Protein AF-A0A0F2SFZ4-F1 (afdb_monomer)

Nearest PDB structures (foldseek):
  4fcy-assembly1_B  TM=7.010E-01  e=2.583E+00  Muvirus mu

Sequence (89 aa):
MKTTMKAILIDLTSEQKALLDHMMLVFCTAVRYSFKRQLEGQVIGDLERVVAHKYNLNIRQAKDAVESARQTIVSQHVLVKLYHEDYTK

Radius of gyration: 16.9 Å; Cα contacts (8 Å, |Δi|>4): 49; chains: 1; bounding box: 38×42×40 Å

Secondary structure (DSSP, 8-state):
-PPP------S--HHHHHHHHHHHHHHHHHHHHHHHHHHTT--HHHHHHHHHHHTT--HHHHHHHHHHHHHHHHHHHHHHHHHTTGGG-

Mean predicted aligned error: 6.09 Å

Solvent-accessible surface area (backbone atoms only — not comparable to full-atom values): 5191 Å² total; per-residue (Å²): 135,89,84,88,77,93,82,82,91,73,90,74,49,73,68,58,46,52,51,50,53,49,55,48,51,53,48,53,50,47,19,55,52,36,36,56,41,49,76,73,66,52,58,62,79,59,46,27,55,50,42,11,66,76,67,74,37,56,66,65,60,18,42,51,24,42,49,52,21,50,53,51,56,53,49,50,58,51,49,48,68,72,48,55,72,67,74,78,112

Structure (mmCIF, N/CA/C/O backbone):
data_AF-A0A0F2SFZ4-F1
#
_entry.id   AF-A0A0F2SFZ4-F1
#
loop_
_atom_site.group_PDB
_atom_site.id
_atom_site.type_symbol
_atom_site.label_atom_id
_atom_site.label_alt_id
_atom_site.label_comp_id
_atom_site.label_asym_id
_atom_site.label_entity_id
_atom_site.label_seq_id
_atom_site.pdbx_PDB_ins_code
_atom_site.Cartn_x
_atom_site.Cartn_y
_atom_site.Cartn_z
_atom_site.occupancy
_atom_site.B_iso_or_equiv
_atom_site.auth_seq_id
_atom_site.auth_comp_id
_atom_site.auth_asym_id
_atom_site.auth_atom_id
_atom_site.pdbx_PDB_model_num
ATOM 1 N N . MET A 1 1 ? 23.257 -4.780 10.439 1.00 47.66 1 MET A N 1
ATOM 2 C CA . MET A 1 1 ? 22.531 -3.506 10.242 1.00 47.66 1 MET A CA 1
ATOM 3 C C . MET A 1 1 ? 22.111 -3.433 8.778 1.00 47.66 1 MET A C 1
ATOM 5 O O . MET A 1 1 ? 22.975 -3.623 7.935 1.00 47.66 1 MET A O 1
ATOM 9 N N . LYS A 1 2 ? 20.817 -3.285 8.453 1.00 53.50 2 LYS A N 1
ATOM 10 C CA . LYS A 1 2 ? 20.385 -3.084 7.056 1.00 53.50 2 LYS A CA 1
ATOM 11 C C . LYS A 1 2 ? 20.408 -1.585 6.773 1.00 53.50 2 LYS A C 1
ATOM 13 O O . LYS A 1 2 ? 19.718 -0.841 7.460 1.00 53.50 2 LYS A O 1
ATOM 18 N N . THR A 1 3 ? 21.215 -1.164 5.809 1.00 71.88 3 THR A N 1
ATOM 19 C CA . THR A 1 3 ? 21.367 0.246 5.437 1.00 71.88 3 THR A CA 1
ATOM 20 C C . THR A 1 3 ? 20.470 0.533 4.240 1.00 71.88 3 THR A C 1
ATOM 22 O O . THR A 1 3 ? 20.589 -0.127 3.210 1.00 71.88 3 THR A O 1
ATOM 25 N N . THR A 1 4 ? 19.563 1.497 4.373 1.00 78.56 4 THR A N 1
ATOM 26 C CA . THR A 1 4 ? 18.741 1.982 3.256 1.00 78.56 4 THR A CA 1
ATOM 27 C C . THR A 1 4 ? 19.436 3.185 2.630 1.00 78.56 4 THR A C 1
ATOM 29 O O . THR A 1 4 ? 19.784 4.124 3.344 1.00 78.56 4 THR A O 1
ATOM 32 N N . MET A 1 5 ? 19.631 3.175 1.310 1.00 83.56 5 MET A N 1
ATOM 33 C CA . MET A 1 5 ? 20.190 4.308 0.565 1.00 83.56 5 MET A CA 1
ATOM 34 C C . MET A 1 5 ? 19.152 4.887 -0.391 1.00 83.56 5 MET A C 1
ATOM 36 O O . MET A 1 5 ? 18.386 4.148 -1.008 1.00 83.56 5 MET A O 1
ATOM 40 N N . LYS A 1 6 ? 19.147 6.214 -0.528 1.00 83.25 6 LYS A N 1
ATOM 41 C CA . LYS A 1 6 ? 18.388 6.893 -1.581 1.00 83.25 6 LYS A CA 1
ATOM 42 C C . LYS A 1 6 ? 19.179 6.790 -2.883 1.00 83.25 6 LYS A C 1
ATOM 44 O O . LYS A 1 6 ? 20.349 7.159 -2.911 1.00 83.25 6 LYS A O 1
ATOM 49 N N . ALA A 1 7 ? 18.537 6.297 -3.934 1.00 83.44 7 ALA A N 1
ATOM 50 C CA . ALA A 1 7 ? 19.093 6.243 -5.280 1.00 83.44 7 ALA A CA 1
ATOM 51 C C . ALA A 1 7 ? 18.244 7.102 -6.221 1.00 83.44 7 ALA A C 1
ATOM 53 O O . ALA A 1 7 ? 17.038 7.246 -6.013 1.00 83.44 7 ALA A O 1
ATOM 54 N N . ILE A 1 8 ? 18.883 7.665 -7.244 1.00 87.00 8 ILE A N 1
ATOM 55 C CA . ILE A 1 8 ? 18.229 8.420 -8.313 1.00 87.00 8 ILE A CA 1
ATOM 56 C C . ILE A 1 8 ? 18.390 7.611 -9.596 1.00 87.00 8 ILE A C 1
ATOM 58 O O . ILE A 1 8 ? 19.498 7.199 -9.934 1.00 87.00 8 ILE A O 1
ATOM 62 N N . LEU A 1 9 ? 17.280 7.375 -10.292 1.00 86.56 9 LEU A N 1
ATOM 63 C CA . LEU A 1 9 ? 17.289 6.836 -11.649 1.00 86.56 9 LEU A CA 1
ATOM 64 C C . LEU A 1 9 ? 17.470 8.006 -12.618 1.00 86.56 9 LEU A C 1
ATOM 66 O O . LEU A 1 9 ? 16.612 8.885 -12.686 1.00 86.56 9 LEU A O 1
ATOM 70 N N . ILE A 1 10 ? 18.595 8.019 -13.327 1.00 90.94 10 ILE A N 1
ATOM 71 C CA . ILE A 1 10 ? 18.904 8.976 -14.396 1.00 90.94 10 ILE A CA 1
ATOM 72 C C . ILE A 1 10 ? 18.706 8.306 -15.760 1.00 90.94 10 ILE A C 1
ATOM 74 O O . ILE A 1 10 ? 18.823 7.086 -15.863 1.00 90.94 10 ILE A O 1
ATOM 78 N N . ASP A 1 11 ? 18.376 9.103 -16.778 1.00 89.19 11 ASP A N 1
ATOM 79 C CA . ASP A 1 11 ? 18.278 8.687 -18.186 1.00 89.19 11 ASP A CA 1
ATOM 80 C C . ASP A 1 11 ? 17.371 7.469 -18.449 1.00 89.19 11 ASP A C 1
ATOM 82 O O . ASP A 1 11 ? 17.745 6.498 -19.106 1.00 89.19 11 ASP A O 1
ATOM 86 N N . LEU A 1 12 ? 16.136 7.525 -17.939 1.00 88.62 12 LEU A N 1
ATOM 87 C CA . LEU A 1 12 ? 15.124 6.496 -18.182 1.00 88.62 12 LEU A CA 1
ATOM 88 C C . LEU A 1 12 ? 14.684 6.481 -19.650 1.00 88.62 12 LEU A C 1
ATOM 90 O O . LEU A 1 12 ? 14.162 7.468 -20.173 1.00 88.62 12 LEU A O 1
ATOM 94 N N . THR A 1 13 ? 14.790 5.317 -20.284 1.00 95.38 13 THR A N 1
ATOM 95 C CA . THR A 1 13 ? 14.127 5.062 -21.570 1.00 95.38 13 THR A CA 1
ATOM 96 C C . THR A 1 13 ? 12.603 5.056 -21.408 1.00 95.38 13 THR A C 1
ATOM 98 O O . THR A 1 13 ? 12.068 4.832 -20.315 1.00 95.38 13 THR A O 1
ATOM 101 N N . SER A 1 14 ? 11.870 5.257 -22.506 1.00 94.50 14 SER A N 1
ATOM 102 C CA . SER A 1 14 ? 10.401 5.243 -22.495 1.00 94.50 14 SER A CA 1
ATOM 103 C C . SER A 1 14 ? 9.822 3.917 -21.983 1.00 94.50 14 SER A C 1
ATOM 105 O O . SER A 1 14 ? 8.841 3.928 -21.242 1.00 94.50 14 SER A O 1
ATOM 107 N N . GLU A 1 15 ? 10.450 2.786 -22.314 1.00 94.94 15 GLU A N 1
ATOM 108 C CA . GLU A 1 15 ? 10.033 1.453 -21.858 1.00 94.94 15 GLU A CA 1
ATOM 109 C C . GLU A 1 15 ? 10.230 1.272 -20.348 1.00 94.94 15 GLU A C 1
ATOM 111 O O . GLU A 1 15 ? 9.321 0.827 -19.647 1.00 94.94 15 GLU A O 1
ATOM 116 N N . GLN A 1 16 ? 11.389 1.680 -19.819 1.00 94.38 16 GLN A N 1
ATOM 117 C CA . GLN A 1 16 ? 11.668 1.628 -18.380 1.00 94.38 16 GLN A CA 1
ATOM 118 C C . GLN A 1 16 ? 10.721 2.531 -17.590 1.00 94.38 16 GLN A C 1
ATOM 120 O O . GLN A 1 16 ? 10.257 2.153 -16.513 1.00 94.38 16 GLN A O 1
ATOM 125 N N . LYS A 1 17 ? 10.398 3.711 -18.132 1.00 94.75 17 LYS A N 1
ATOM 126 C CA . LYS A 1 17 ? 9.415 4.608 -17.526 1.00 94.75 17 LYS A CA 1
ATOM 127 C C . LYS A 1 17 ? 8.025 3.974 -17.502 1.00 94.75 17 LYS A C 1
ATOM 129 O O . LYS A 1 17 ? 7.387 3.990 -16.456 1.00 94.75 17 LYS A O 1
ATOM 134 N N . ALA A 1 18 ? 7.577 3.377 -18.606 1.00 95.75 18 ALA A N 1
ATOM 135 C CA . ALA A 1 18 ? 6.283 2.698 -18.660 1.00 95.75 18 ALA A CA 1
ATOM 136 C C . ALA A 1 18 ? 6.200 1.532 -17.658 1.00 95.75 18 ALA A C 1
ATOM 138 O O . ALA A 1 18 ? 5.185 1.363 -16.980 1.00 95.75 18 ALA A O 1
ATOM 139 N N . LEU A 1 19 ? 7.287 0.767 -17.512 1.00 95.00 19 LEU A N 1
ATOM 140 C CA . LEU A 1 19 ? 7.391 -0.288 -16.506 1.00 95.00 19 LEU A CA 1
ATOM 141 C C . LEU A 1 19 ? 7.282 0.275 -15.082 1.00 95.00 19 LEU A C 1
ATOM 143 O O . LEU A 1 19 ? 6.521 -0.252 -14.271 1.00 95.00 19 LEU A O 1
ATOM 147 N N . LEU A 1 20 ? 8.010 1.351 -14.778 1.00 93.88 20 LEU A N 1
ATOM 148 C CA . LEU A 1 20 ? 7.965 1.994 -13.466 1.00 93.88 20 LEU A CA 1
ATOM 149 C C . LEU A 1 20 ? 6.572 2.557 -13.160 1.00 93.88 20 LEU A C 1
ATOM 151 O O . LEU A 1 20 ? 6.055 2.339 -12.065 1.00 93.88 20 LEU A O 1
ATOM 155 N N . ASP A 1 21 ? 5.947 3.223 -14.130 1.00 95.00 21 ASP A N 1
ATOM 156 C CA . ASP A 1 21 ? 4.593 3.766 -14.013 1.00 95.00 21 ASP A CA 1
ATOM 157 C C . ASP A 1 21 ? 3.584 2.636 -13.729 1.00 95.00 21 ASP A C 1
ATOM 159 O O . ASP A 1 21 ? 2.724 2.769 -12.855 1.00 95.00 21 ASP A O 1
ATOM 163 N N . HIS A 1 22 ? 3.735 1.479 -14.383 1.00 96.00 22 HIS A N 1
ATOM 164 C CA . HIS A 1 22 ? 2.922 0.296 -14.104 1.00 96.00 22 HIS A CA 1
ATOM 165 C C . HIS A 1 22 ? 3.158 -0.261 -12.691 1.00 96.00 22 HIS A C 1
ATOM 167 O O . HIS A 1 22 ? 2.200 -0.523 -11.960 1.00 96.00 22 HIS A O 1
ATOM 173 N N . MET A 1 23 ? 4.417 -0.400 -12.265 1.00 94.38 23 MET A N 1
ATOM 174 C CA . MET A 1 23 ? 4.751 -0.853 -10.909 1.00 94.38 23 MET A CA 1
ATOM 175 C C . MET A 1 23 ? 4.164 0.082 -9.843 1.00 94.38 23 MET A C 1
ATOM 177 O O . MET A 1 23 ? 3.585 -0.381 -8.857 1.00 94.38 23 MET A O 1
ATOM 181 N N . MET A 1 24 ? 4.263 1.395 -10.062 1.00 94.94 24 MET A N 1
ATOM 182 C CA . MET A 1 24 ? 3.687 2.409 -9.183 1.00 94.94 24 MET A CA 1
ATOM 183 C C . MET A 1 24 ? 2.163 2.350 -9.163 1.00 94.94 24 MET A C 1
ATOM 185 O O . MET A 1 24 ? 1.570 2.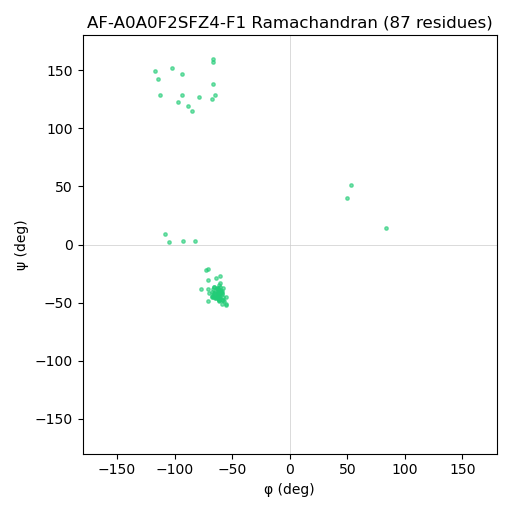443 -8.090 1.00 94.94 24 MET A O 1
ATOM 189 N N . LEU A 1 25 ? 1.515 2.137 -10.309 1.00 97.44 25 LEU A N 1
ATOM 190 C CA . LEU A 1 25 ? 0.065 1.964 -10.384 1.00 97.44 25 LEU A CA 1
ATOM 191 C C . LEU A 1 25 ? -0.403 0.780 -9.527 1.00 97.44 25 LEU A C 1
ATOM 193 O O . LEU A 1 25 ? -1.345 0.922 -8.739 1.00 97.44 25 LEU A O 1
ATOM 197 N N . VAL A 1 26 ? 0.264 -0.372 -9.645 1.00 97.62 26 VAL A N 1
ATOM 198 C CA . VAL A 1 26 ? -0.049 -1.569 -8.848 1.00 97.62 26 VAL A CA 1
ATOM 199 C C . VAL A 1 26 ? 0.149 -1.285 -7.359 1.00 97.62 26 VAL A C 1
ATOM 201 O O . VAL A 1 26 ? -0.751 -1.550 -6.558 1.00 97.62 26 VAL A O 1
ATOM 204 N N . PHE A 1 27 ? 1.280 -0.683 -6.986 1.00 97.31 27 PHE A N 1
ATOM 205 C CA . PHE A 1 27 ? 1.583 -0.351 -5.595 1.00 97.31 27 PHE A CA 1
ATOM 206 C C . PHE A 1 27 ? 0.565 0.632 -4.993 1.00 97.31 27 PHE A C 1
ATOM 208 O O . PHE A 1 27 ? -0.007 0.364 -3.937 1.00 97.31 27 PHE A O 1
ATOM 215 N N . CYS A 1 28 ? 0.255 1.731 -5.682 1.00 97.25 28 CYS A N 1
ATOM 216 C CA . CYS A 1 28 ? -0.742 2.709 -5.238 1.00 97.25 28 CYS A CA 1
ATOM 217 C C . CYS A 1 28 ? -2.139 2.086 -5.100 1.00 97.25 28 CYS A C 1
ATOM 219 O O . CYS A 1 28 ? -2.881 2.397 -4.164 1.00 97.25 28 CYS A O 1
ATOM 221 N N . THR A 1 29 ? -2.495 1.164 -5.996 1.00 98.00 29 THR A N 1
ATOM 222 C CA . THR A 1 29 ? -3.758 0.421 -5.905 1.00 98.00 29 THR A CA 1
ATOM 223 C C . THR A 1 29 ? -3.782 -0.479 -4.668 1.00 98.00 29 THR A C 1
ATOM 225 O O . THR A 1 29 ? -4.789 -0.510 -3.954 1.00 98.00 29 THR A O 1
ATOM 228 N N . ALA A 1 30 ? -2.673 -1.158 -4.360 1.00 98.12 30 ALA A N 1
ATOM 229 C CA . ALA A 1 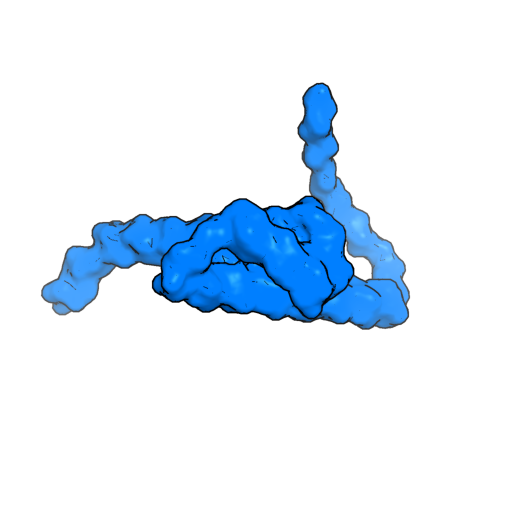30 ? -2.523 -1.961 -3.150 1.00 98.12 30 ALA A CA 1
ATOM 230 C C . ALA A 1 30 ? -2.633 -1.115 -1.869 1.00 98.12 30 ALA A C 1
ATOM 232 O O . ALA A 1 30 ? -3.325 -1.522 -0.931 1.00 98.12 30 ALA A O 1
ATOM 233 N N . VAL A 1 31 ? -2.035 0.082 -1.838 1.00 98.12 31 VAL A N 1
ATOM 234 C CA . VAL A 1 31 ? -2.182 1.041 -0.725 1.00 98.12 31 VAL A CA 1
ATOM 235 C C . VAL A 1 31 ? -3.652 1.418 -0.539 1.00 98.12 31 VAL A C 1
ATOM 237 O O . VAL A 1 31 ? -4.191 1.288 0.560 1.00 98.12 31 VAL A O 1
ATOM 240 N N . ARG A 1 32 ? -4.340 1.820 -1.616 1.00 97.62 32 ARG A N 1
ATOM 241 C CA . ARG A 1 32 ? -5.756 2.222 -1.562 1.00 97.62 32 ARG A CA 1
ATOM 242 C C . ARG A 1 32 ? -6.663 1.089 -1.085 1.00 97.62 32 ARG A C 1
ATOM 244 O O . ARG A 1 32 ? -7.576 1.314 -0.291 1.00 97.62 32 ARG A O 1
ATOM 251 N N . TYR A 1 33 ? -6.415 -0.128 -1.559 1.00 97.88 33 TYR A N 1
ATOM 252 C CA . TYR A 1 33 ? -7.133 -1.311 -1.102 1.00 97.88 33 TYR A CA 1
ATOM 253 C C . TYR A 1 33 ? -6.911 -1.555 0.392 1.00 97.88 33 TYR A C 1
ATOM 255 O O . TYR A 1 33 ? -7.877 -1.731 1.133 1.00 97.88 33 TYR A O 1
ATOM 263 N N . SER A 1 34 ? -5.653 -1.510 0.833 1.00 97.69 34 SER A N 1
ATOM 264 C CA . SER A 1 34 ? -5.270 -1.733 2.230 1.00 97.69 34 SER A CA 1
ATOM 265 C C . SER A 1 34 ? -5.900 -0.705 3.162 1.00 97.69 34 SER A C 1
ATOM 267 O O . SER A 1 34 ? -6.435 -1.077 4.200 1.00 97.69 34 SER A O 1
ATOM 269 N N . PHE A 1 35 ? -5.921 0.567 2.755 1.00 97.50 35 PHE A N 1
ATOM 270 C CA . PHE A 1 35 ? -6.565 1.651 3.493 1.00 97.50 35 PHE A CA 1
ATOM 271 C C . PHE A 1 35 ? -8.036 1.340 3.775 1.00 97.50 35 PHE A C 1
ATOM 273 O O . PHE A 1 35 ? -8.467 1.351 4.925 1.00 97.50 35 PHE A O 1
ATOM 280 N N . LYS A 1 36 ? -8.800 0.973 2.736 1.00 97.06 36 LYS A N 1
ATOM 281 C CA . LYS A 1 36 ? -10.219 0.631 2.895 1.00 97.06 36 LYS A CA 1
ATOM 282 C C . LYS A 1 36 ? -10.416 -0.571 3.827 1.00 97.06 36 LYS A C 1
ATOM 284 O O . LYS A 1 36 ? -11.284 -0.535 4.688 1.00 97.06 36 LYS A O 1
ATOM 289 N N . ARG A 1 37 ? -9.603 -1.620 3.677 1.00 97.25 37 ARG A N 1
ATOM 290 C CA . ARG A 1 37 ? -9.690 -2.832 4.509 1.00 97.25 37 ARG A CA 1
ATOM 291 C C . ARG A 1 37 ? -9.346 -2.582 5.978 1.00 97.25 37 ARG A C 1
ATOM 293 O O . ARG A 1 37 ? -9.979 -3.161 6.853 1.00 97.25 37 ARG A O 1
ATOM 300 N N . GLN A 1 38 ? -8.378 -1.710 6.253 1.00 95.88 38 GLN A N 1
ATOM 301 C CA . GLN A 1 38 ? -8.045 -1.317 7.624 1.00 95.88 38 GLN A CA 1
ATOM 302 C C . GLN A 1 38 ? -9.180 -0.526 8.281 1.00 95.88 38 GLN A C 1
ATOM 304 O O . GLN A 1 38 ? -9.475 -0.765 9.448 1.00 95.88 38 GLN A O 1
ATOM 309 N N . LEU A 1 39 ? -9.861 0.354 7.536 1.00 94.44 39 LEU A N 1
ATOM 310 C CA . LEU A 1 39 ? -11.058 1.043 8.037 1.00 94.44 39 LEU A CA 1
ATOM 311 C C . LEU A 1 39 ? -12.218 0.082 8.338 1.00 94.44 39 LEU A C 1
ATOM 313 O O . LEU A 1 39 ? -13.022 0.353 9.222 1.00 94.44 39 LEU A O 1
ATOM 317 N N . GLU A 1 40 ? -12.288 -1.049 7.637 1.00 95.88 40 GLU A N 1
ATOM 318 C CA . GLU A 1 40 ? -13.255 -2.127 7.889 1.00 95.88 40 GLU A CA 1
ATOM 319 C C . GLU A 1 40 ? -12.821 -3.073 9.032 1.00 95.88 40 GLU A C 1
ATOM 321 O O . GLU A 1 40 ? -13.516 -4.044 9.321 1.00 95.88 40 GLU A O 1
ATOM 326 N N . GLY A 1 41 ? -11.688 -2.809 9.696 1.00 92.62 41 GLY A N 1
ATOM 327 C CA . GLY A 1 41 ? -11.220 -3.573 10.859 1.00 92.62 41 GLY A CA 1
ATOM 328 C C . GLY A 1 41 ? -10.448 -4.855 10.532 1.00 92.62 41 GLY A C 1
ATOM 329 O O . GLY A 1 41 ? -10.247 -5.688 11.414 1.00 92.62 41 GLY A O 1
ATOM 330 N N . GLN A 1 42 ? -9.998 -5.042 9.286 1.00 93.31 42 GLN A N 1
ATOM 331 C CA . GLN A 1 42 ? -9.226 -6.229 8.913 1.00 93.31 42 GLN A CA 1
ATOM 332 C C . GL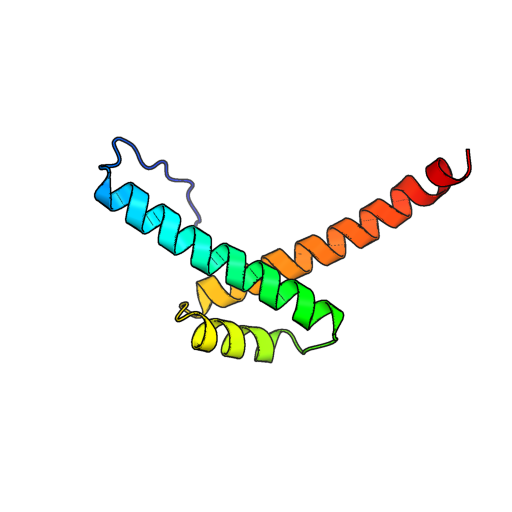N A 1 42 ? -7.849 -6.265 9.607 1.00 93.31 42 GLN A C 1
ATOM 334 O O . GLN A 1 42 ? -7.134 -5.263 9.660 1.00 93.31 42 GLN A O 1
ATOM 339 N N . VAL A 1 43 ? -7.445 -7.448 10.085 1.00 93.19 43 VAL A N 1
ATOM 340 C CA . VAL A 1 43 ? -6.148 -7.670 10.748 1.00 93.19 43 VAL A CA 1
ATOM 341 C C . VAL A 1 43 ? -4.988 -7.446 9.771 1.00 93.19 43 VAL A C 1
ATOM 343 O O . VAL A 1 43 ? -4.943 -8.033 8.690 1.00 93.19 43 VAL A O 1
ATOM 346 N N . ILE A 1 44 ? -4.014 -6.624 10.180 1.00 91.44 44 ILE A N 1
ATOM 347 C CA . ILE A 1 44 ? -2.869 -6.199 9.355 1.00 91.44 44 ILE A CA 1
ATOM 348 C C . ILE A 1 44 ? -2.055 -7.391 8.835 1.00 91.44 44 ILE A C 1
ATOM 350 O O . ILE A 1 44 ? -1.788 -7.464 7.639 1.00 91.44 44 IL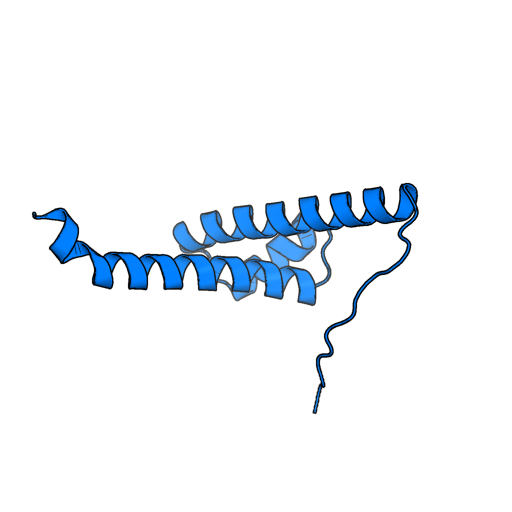E A O 1
ATOM 354 N N . GLY A 1 45 ? -1.698 -8.347 9.700 1.00 89.44 45 GLY A N 1
ATOM 355 C CA . GLY A 1 45 ? -0.851 -9.483 9.310 1.00 89.44 45 GLY A CA 1
ATOM 356 C C . GLY A 1 45 ? -1.470 -10.375 8.227 1.00 89.44 45 GLY A C 1
ATOM 357 O O . GLY A 1 45 ? -0.765 -10.864 7.343 1.00 89.44 45 GLY A O 1
ATOM 358 N N . ASP A 1 46 ? -2.793 -10.543 8.247 1.00 93.88 46 ASP A N 1
ATOM 359 C CA . ASP A 1 46 ? -3.509 -11.287 7.208 1.00 93.88 46 ASP A CA 1
ATOM 360 C C . ASP A 1 46 ? -3.670 -10.446 5.941 1.00 93.88 46 ASP A C 1
ATOM 362 O O . ASP A 1 46 ? -3.508 -10.947 4.824 1.00 93.88 46 ASP A O 1
ATOM 366 N N . LEU A 1 47 ? -3.927 -9.145 6.107 1.00 96.25 47 LEU A N 1
ATOM 367 C CA . LEU A 1 47 ? -4.043 -8.197 5.006 1.00 96.25 47 LEU A CA 1
ATOM 368 C C . LEU A 1 47 ? -2.759 -8.140 4.165 1.00 96.25 47 LEU A C 1
ATOM 370 O O . LEU A 1 47 ? -2.853 -8.125 2.942 1.00 96.25 47 LEU A O 1
ATOM 374 N N . GLU A 1 48 ? -1.575 -8.192 4.779 1.00 96.81 48 GLU A N 1
ATOM 375 C CA . GLU A 1 48 ? -0.285 -8.256 4.071 1.00 96.81 48 GLU A CA 1
ATOM 376 C C . GLU A 1 48 ? -0.209 -9.439 3.095 1.00 96.81 48 GLU A C 1
ATOM 378 O O . GLU A 1 48 ? 0.209 -9.279 1.946 1.00 96.81 48 GLU A O 1
ATOM 383 N N . ARG A 1 49 ? -0.649 -10.630 3.525 1.00 96.62 49 ARG A N 1
ATOM 384 C CA . ARG A 1 49 ? -0.643 -11.840 2.685 1.00 96.62 49 ARG A CA 1
ATOM 385 C C . ARG A 1 49 ? -1.672 -11.742 1.564 1.00 96.62 49 ARG A C 1
ATOM 387 O O . ARG A 1 49 ? -1.371 -12.085 0.422 1.00 96.62 49 ARG A O 1
ATOM 394 N N . VAL A 1 50 ? -2.864 -11.233 1.879 1.00 97.19 50 VAL A N 1
ATOM 395 C CA . VAL A 1 50 ? -3.932 -11.006 0.896 1.00 97.19 50 VAL A CA 1
ATOM 396 C C . VAL A 1 50 ? -3.480 -10.013 -0.171 1.00 97.19 50 VAL A C 1
ATOM 398 O O . VAL A 1 50 ? -3.681 -10.262 -1.355 1.00 97.19 50 VAL A O 1
ATOM 401 N N . VAL A 1 51 ? -2.851 -8.907 0.226 1.00 97.31 51 VAL A N 1
ATOM 402 C CA . VAL A 1 51 ? -2.342 -7.874 -0.686 1.00 97.31 51 VAL A CA 1
ATOM 403 C C . VAL A 1 51 ? -1.226 -8.424 -1.569 1.00 97.31 51 VAL A C 1
ATOM 405 O O . VAL A 1 51 ? -1.270 -8.211 -2.780 1.00 97.31 51 VAL A O 1
ATOM 408 N N . ALA A 1 52 ? -0.277 -9.172 -0.995 1.00 97.31 52 ALA A N 1
ATOM 409 C CA . ALA A 1 52 ? 0.798 -9.813 -1.751 1.00 97.31 52 ALA A CA 1
ATOM 410 C C . ALA A 1 52 ? 0.241 -10.708 -2.867 1.00 97.31 52 ALA A C 1
ATOM 412 O O . ALA A 1 52 ? 0.587 -10.531 -4.032 1.00 97.31 52 ALA A O 1
ATOM 413 N N . HIS A 1 53 ? -0.690 -11.604 -2.526 1.00 97.19 53 HIS A N 1
ATOM 414 C CA . HIS A 1 53 ? -1.307 -12.507 -3.496 1.00 97.19 53 HIS A CA 1
ATOM 415 C C . HIS A 1 53 ? -2.175 -11.761 -4.521 1.00 97.19 53 HIS A C 1
ATOM 417 O O . HIS A 1 53 ? -2.091 -12.015 -5.718 1.00 97.19 53 HIS A O 1
ATOM 423 N N . LYS A 1 54 ? -3.004 -10.814 -4.069 1.00 97.44 54 LYS A N 1
ATOM 424 C CA . LYS A 1 54 ? -3.972 -10.104 -4.919 1.00 97.44 54 LYS A CA 1
ATOM 425 C C . LYS A 1 54 ? -3.319 -9.228 -5.983 1.00 97.44 54 LYS A C 1
ATOM 427 O O . LYS A 1 54 ? -3.861 -9.111 -7.077 1.00 97.44 54 LYS A O 1
ATOM 432 N N . TYR A 1 55 ? -2.199 -8.597 -5.650 1.00 96.69 55 TYR A N 1
ATOM 433 C CA . TYR A 1 55 ? -1.507 -7.654 -6.531 1.00 96.69 55 TYR A CA 1
ATOM 434 C C . TYR A 1 55 ? -0.195 -8.209 -7.088 1.00 96.69 55 TYR A C 1
ATOM 436 O O . TYR A 1 55 ? 0.561 -7.462 -7.703 1.00 96.69 55 TYR A O 1
ATOM 444 N N . ASN A 1 56 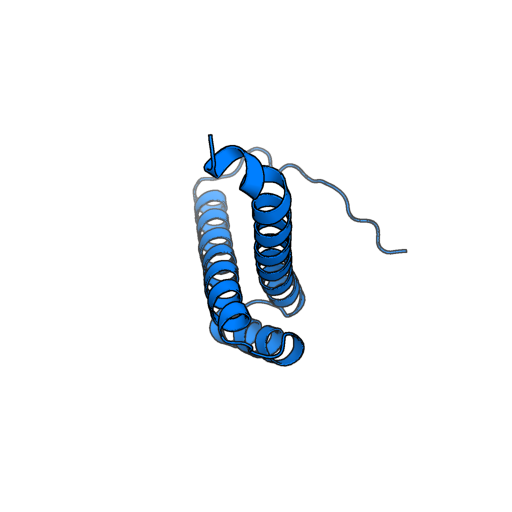? 0.076 -9.502 -6.875 1.00 96.12 56 ASN A N 1
ATOM 445 C CA . ASN A 1 56 ? 1.325 -10.160 -7.257 1.00 96.12 56 ASN A CA 1
ATOM 446 C C . ASN A 1 56 ? 2.573 -9.388 -6.779 1.00 96.12 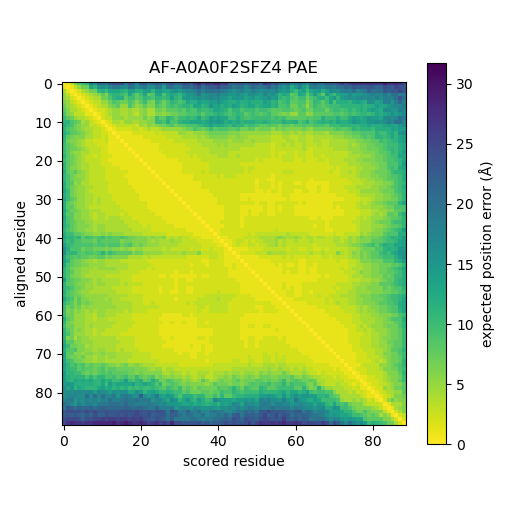56 ASN A C 1
ATOM 448 O O . ASN A 1 56 ? 3.558 -9.230 -7.499 1.00 96.12 56 ASN A O 1
ATOM 452 N N . LEU A 1 57 ? 2.502 -8.858 -5.556 1.00 95.44 57 LEU A N 1
ATOM 453 C CA . LEU A 1 57 ? 3.587 -8.119 -4.923 1.00 95.44 57 LEU A CA 1
ATOM 454 C C . LEU A 1 57 ? 4.423 -9.066 -4.074 1.00 95.44 57 LEU A C 1
ATOM 456 O O . LEU A 1 57 ? 3.901 -9.976 -3.425 1.00 95.44 57 LEU A O 1
ATOM 460 N N . ASN A 1 58 ? 5.726 -8.803 -3.990 1.00 95.75 58 ASN A N 1
ATOM 461 C CA . ASN A 1 58 ? 6.521 -9.500 -2.990 1.00 95.75 58 ASN A CA 1
ATOM 462 C C . ASN A 1 58 ? 6.089 -9.071 -1.576 1.00 95.75 58 ASN A C 1
ATOM 464 O O . ASN A 1 58 ? 5.557 -7.978 -1.362 1.00 95.75 58 ASN A O 1
ATOM 468 N N . ILE A 1 59 ? 6.353 -9.924 -0.584 1.00 94.62 59 ILE A N 1
ATOM 469 C CA . ILE A 1 59 ? 5.856 -9.694 0.779 1.00 94.62 59 ILE A CA 1
ATOM 470 C C . ILE A 1 59 ? 6.370 -8.388 1.401 1.00 94.62 59 ILE A C 1
ATOM 472 O O . ILE A 1 59 ? 5.691 -7.809 2.241 1.00 94.62 59 ILE A O 1
ATOM 476 N N . ARG A 1 60 ? 7.546 -7.893 0.989 1.00 94.06 60 ARG A N 1
ATOM 477 C CA . ARG A 1 60 ? 8.073 -6.609 1.471 1.00 94.06 60 ARG A CA 1
ATOM 478 C C . ARG A 1 60 ? 7.261 -5.446 0.909 1.00 94.06 60 ARG A C 1
ATOM 480 O O . ARG A 1 60 ? 6.793 -4.628 1.681 1.00 94.06 60 ARG A O 1
ATOM 487 N N . GLN A 1 61 ? 7.018 -5.433 -0.399 1.00 95.31 61 GLN A N 1
ATOM 488 C CA . GLN A 1 61 ? 6.180 -4.419 -1.044 1.00 95.31 61 GLN A CA 1
ATOM 489 C C . GLN A 1 61 ? 4.757 -4.415 -0.480 1.00 95.31 61 GLN A C 1
ATOM 491 O O . GLN A 1 61 ? 4.193 -3.353 -0.244 1.00 95.31 61 GLN A O 1
ATOM 496 N N . ALA A 1 62 ? 4.180 -5.593 -0.229 1.00 97.12 62 ALA A N 1
A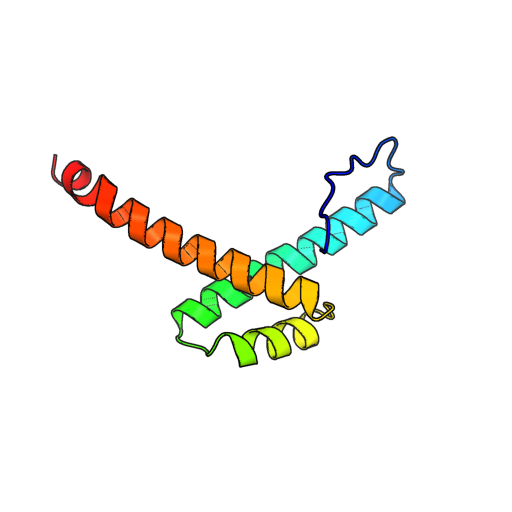TOM 497 C CA . ALA A 1 62 ? 2.857 -5.693 0.378 1.00 97.12 62 ALA A CA 1
ATOM 498 C C . ALA A 1 62 ? 2.834 -5.109 1.800 1.00 97.12 62 ALA A C 1
ATOM 500 O O . ALA A 1 62 ? 1.939 -4.331 2.122 1.00 97.12 62 ALA A O 1
ATOM 501 N N . LYS A 1 63 ? 3.845 -5.420 2.621 1.00 97.50 63 LYS A N 1
ATOM 502 C CA . LYS A 1 63 ? 4.030 -4.821 3.951 1.00 97.50 63 LYS A CA 1
ATOM 503 C C . LYS A 1 63 ? 4.155 -3.306 3.886 1.00 97.50 63 LYS A C 1
ATOM 505 O O . LYS A 1 63 ? 3.446 -2.613 4.608 1.00 97.50 63 LYS A O 1
ATOM 510 N N . ASP A 1 64 ? 4.986 -2.797 2.983 1.00 96.75 64 ASP A N 1
ATOM 511 C CA . ASP A 1 64 ? 5.183 -1.358 2.804 1.00 96.75 64 ASP A CA 1
ATOM 512 C C . ASP A 1 64 ? 3.878 -0.667 2.368 1.00 96.75 64 ASP A C 1
ATOM 514 O O . ASP A 1 64 ? 3.559 0.418 2.857 1.00 96.75 64 ASP A O 1
ATOM 518 N N . ALA A 1 65 ? 3.077 -1.300 1.503 1.00 97.56 65 ALA A N 1
ATOM 519 C CA . ALA A 1 65 ? 1.786 -0.766 1.070 1.00 97.56 65 ALA A CA 1
ATOM 520 C C . ALA A 1 65 ? 0.759 -0.710 2.217 1.00 97.56 65 ALA A C 1
ATOM 522 O O . ALA A 1 65 ? 0.065 0.296 2.392 1.00 97.56 65 ALA A O 1
ATOM 523 N N . VAL A 1 66 ? 0.677 -1.779 3.015 1.00 97.69 66 VAL A N 1
ATOM 524 C CA . VAL A 1 66 ? -0.212 -1.872 4.184 1.00 97.69 66 VAL A CA 1
ATOM 525 C C . VAL A 1 66 ? 0.207 -0.877 5.271 1.00 97.69 66 VAL A C 1
ATOM 527 O O . VAL A 1 66 ? -0.645 -0.195 5.845 1.00 97.69 66 VAL A O 1
ATOM 530 N N . GLU A 1 67 ? 1.507 -0.732 5.519 1.00 96.88 67 GLU A N 1
ATOM 531 C CA . GLU A 1 67 ? 2.045 0.235 6.478 1.00 96.88 67 GLU A CA 1
ATOM 532 C C . GLU A 1 67 ? 1.835 1.682 6.010 1.00 96.88 67 GLU A C 1
ATOM 534 O O . GLU A 1 67 ? 1.416 2.520 6.806 1.00 96.88 67 GLU A O 1
ATOM 539 N N . SER A 1 68 ? 2.015 1.975 4.717 1.00 96.56 68 SER A N 1
ATOM 540 C CA . SER A 1 68 ? 1.723 3.302 4.146 1.00 96.56 68 SER A CA 1
ATOM 541 C C . SER A 1 68 ? 0.253 3.688 4.348 1.00 96.56 68 SER A C 1
ATOM 543 O O . SER A 1 68 ? -0.063 4.821 4.725 1.00 96.56 68 SER A O 1
ATOM 545 N N . ALA A 1 69 ? -0.663 2.731 4.158 1.00 96.94 69 ALA A N 1
ATOM 546 C CA . ALA A 1 69 ? -2.082 2.934 4.432 1.00 96.94 69 ALA A CA 1
ATOM 547 C C . ALA A 1 69 ? -2.341 3.214 5.922 1.00 96.94 69 ALA A C 1
ATOM 549 O O . ALA A 1 69 ? -3.043 4.171 6.253 1.00 96.94 69 ALA A O 1
ATOM 550 N N . ARG A 1 70 ? -1.711 2.444 6.817 1.00 95.69 70 ARG A N 1
ATOM 551 C CA . ARG A 1 70 ? -1.840 2.607 8.272 1.00 95.69 70 ARG A CA 1
ATOM 552 C C . ARG A 1 70 ? -1.342 3.971 8.737 1.00 95.69 70 ARG A C 1
ATOM 554 O O . ARG A 1 70 ? -2.031 4.655 9.490 1.00 95.69 70 ARG A O 1
ATOM 561 N N . GLN A 1 71 ? -0.167 4.386 8.268 1.00 95.31 71 GLN A N 1
ATOM 562 C CA . GLN A 1 71 ? 0.409 5.696 8.572 1.00 95.31 71 GLN A CA 1
ATOM 563 C C . GLN A 1 71 ? -0.489 6.831 8.087 1.00 95.31 71 GLN A C 1
ATOM 565 O O . GLN A 1 71 ? -0.675 7.803 8.815 1.00 95.31 71 GLN A O 1
ATOM 570 N N . THR A 1 72 ? -1.102 6.680 6.910 1.00 94.88 72 THR A N 1
ATOM 571 C CA . THR A 1 72 ? -2.081 7.649 6.400 1.00 94.88 72 THR A CA 1
ATOM 572 C C . THR A 1 72 ? -3.297 7.745 7.321 1.00 94.88 72 THR A C 1
ATOM 574 O O . THR A 1 72 ? -3.709 8.841 7.676 1.00 94.88 72 THR A O 1
ATOM 577 N N . ILE A 1 73 ? -3.866 6.623 7.767 1.00 93.00 73 ILE A N 1
ATOM 578 C CA . ILE A 1 73 ? -5.010 6.641 8.696 1.00 93.00 73 ILE A CA 1
ATOM 579 C C . ILE A 1 73 ? -4.631 7.330 10.013 1.00 93.00 73 ILE A C 1
ATOM 581 O O . ILE A 1 73 ? -5.375 8.178 10.507 1.00 93.00 73 ILE A O 1
ATOM 585 N N . VAL A 1 74 ? -3.470 6.990 10.576 1.00 91.69 74 VAL A N 1
ATOM 586 C CA . VAL A 1 74 ? -2.981 7.577 11.830 1.00 91.69 74 VAL A CA 1
ATOM 587 C C . VAL A 1 74 ? -2.748 9.080 11.684 1.00 91.69 74 VAL A C 1
ATOM 589 O O . VAL A 1 74 ? -3.174 9.838 12.555 1.00 91.69 74 VAL A O 1
ATOM 592 N N . SER A 1 75 ? -2.126 9.530 10.590 1.00 90.75 75 SER A N 1
ATOM 593 C CA . SER A 1 75 ? -1.874 10.957 10.368 1.00 90.75 75 SER A CA 1
ATOM 594 C C . SER A 1 75 ? -3.174 11.748 10.263 1.00 90.75 75 SER A C 1
ATOM 596 O O . SER A 1 75 ? -3.286 12.801 10.885 1.00 90.75 75 SER A O 1
ATOM 598 N N . GLN A 1 76 ? -4.195 11.211 9.587 1.00 88.00 76 GLN A N 1
ATOM 599 C CA . GLN A 1 76 ? -5.510 11.852 9.508 1.00 88.00 76 GLN A CA 1
ATOM 600 C C . GLN A 1 76 ? -6.178 11.989 10.883 1.00 88.00 76 GLN A C 1
ATOM 602 O O . GLN A 1 76 ? -6.708 13.049 11.199 1.00 88.00 76 GLN A O 1
ATOM 607 N N . HIS A 1 77 ? -6.096 10.972 11.747 1.00 85.75 77 HIS A N 1
ATOM 608 C CA . HIS A 1 77 ? -6.631 11.076 13.112 1.00 85.75 77 HIS A CA 1
ATOM 609 C C . HIS A 1 77 ? -5.920 12.153 13.940 1.00 85.75 77 HIS A C 1
ATOM 611 O O . HIS A 1 77 ? -6.559 12.842 14.734 1.00 85.75 77 HIS A O 1
ATOM 617 N N . VAL A 1 78 ? -4.603 12.299 13.773 1.00 82.81 78 VAL A N 1
ATOM 618 C CA . VAL A 1 78 ? -3.827 13.351 14.446 1.00 82.81 78 VAL A CA 1
ATOM 619 C C . VAL A 1 78 ? -4.222 14.734 13.924 1.00 82.81 78 VAL A C 1
ATOM 621 O O . VAL A 1 78 ? -4.448 15.636 14.727 1.00 82.81 78 VAL A O 1
ATOM 624 N N . LEU A 1 79 ? -4.362 14.890 12.605 1.00 84.62 79 LEU A N 1
ATOM 625 C CA . LEU A 1 79 ? -4.759 16.153 11.977 1.00 84.62 79 LEU A CA 1
ATOM 626 C C . LEU A 1 79 ? -6.147 16.608 12.435 1.00 84.62 79 LEU A C 1
ATOM 628 O O . LEU A 1 79 ? -6.309 17.765 12.809 1.00 84.62 79 LEU A O 1
ATOM 632 N N . VAL A 1 80 ? -7.126 15.700 12.479 1.00 84.81 80 VAL A N 1
ATOM 633 C CA . VAL A 1 80 ? -8.477 16.026 12.965 1.00 84.81 80 VAL A CA 1
ATOM 634 C C . VAL A 1 80 ? -8.425 16.561 14.394 1.00 84.81 80 VAL A C 1
ATOM 636 O O . VAL A 1 80 ? -9.035 17.584 14.675 1.00 84.81 80 VAL A O 1
ATOM 639 N N . LYS A 1 81 ? -7.656 15.931 15.290 1.00 80.00 81 LYS A N 1
ATOM 640 C CA . LYS A 1 81 ? -7.505 16.421 16.670 1.00 80.00 81 LYS A CA 1
ATOM 641 C C . LYS A 1 81 ? -6.876 17.810 16.737 1.00 80.00 81 LYS A C 1
ATOM 643 O O . LYS A 1 81 ? -7.273 18.596 17.585 1.00 80.00 81 LYS A O 1
ATOM 648 N N . LEU A 1 82 ? -5.910 18.112 15.871 1.00 80.31 82 LEU A N 1
ATOM 649 C CA . LEU A 1 82 ? -5.217 19.399 15.893 1.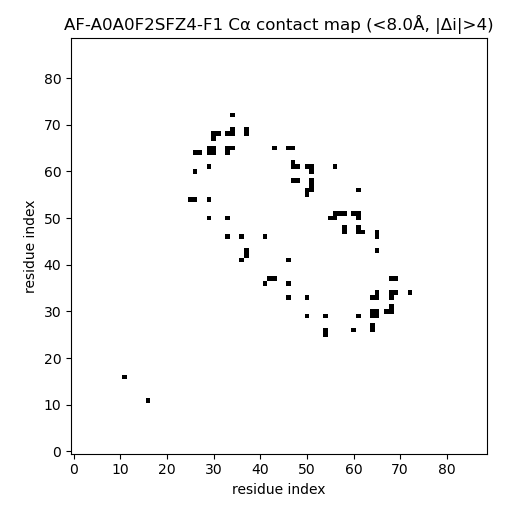00 80.31 82 LEU A CA 1
ATOM 650 C C . LEU A 1 82 ? -6.113 20.551 15.419 1.00 80.31 82 LEU A C 1
ATOM 652 O O . LEU A 1 82 ? -6.059 21.630 15.991 1.00 80.31 82 LEU A O 1
ATOM 656 N N . TYR A 1 83 ? -6.946 20.306 14.405 1.00 78.69 83 TYR A N 1
ATOM 657 C CA . TYR A 1 83 ? -7.728 21.348 13.731 1.00 78.69 83 TYR A CA 1
ATOM 658 C C . TYR A 1 83 ? -9.221 21.354 14.091 1.00 78.69 83 TYR A C 1
ATOM 660 O O . TYR A 1 83 ? -9.974 22.156 13.544 1.00 78.69 83 TYR A O 1
ATOM 668 N N . HIS A 1 84 ? -9.682 20.483 14.996 1.00 74.44 84 HIS A N 1
ATOM 669 C CA . HIS A 1 84 ? -11.104 20.438 15.359 1.00 74.44 84 HIS A CA 1
ATOM 670 C C . HIS A 1 84 ? -11.617 21.756 1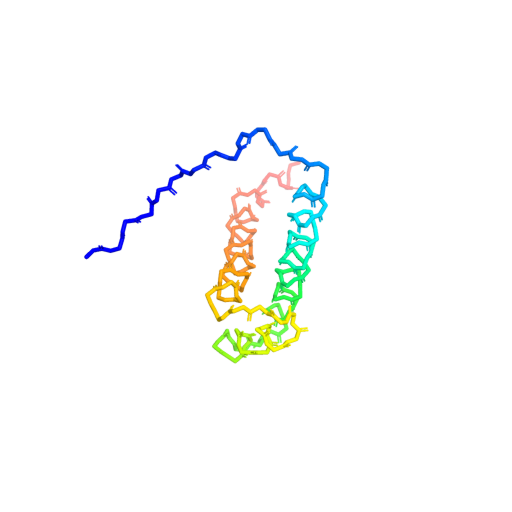5.967 1.00 74.44 84 HIS A C 1
ATOM 672 O O . HIS A 1 84 ? -12.766 22.112 15.730 1.00 74.44 84 HIS A O 1
ATOM 678 N N . GLU A 1 85 ? -10.775 22.491 16.702 1.00 72.38 85 GLU A N 1
ATOM 679 C CA . GLU A 1 85 ? -11.132 23.781 17.316 1.00 72.38 85 GLU A CA 1
ATOM 680 C C . GLU A 1 85 ? -11.285 24.904 16.276 1.00 72.38 85 GLU A C 1
ATOM 682 O O . GLU A 1 85 ? -12.124 25.793 16.443 1.00 72.38 85 GLU A O 1
ATOM 687 N N . ASP A 1 86 ? -10.533 24.833 15.172 1.00 73.69 86 ASP A N 1
ATOM 688 C CA . ASP A 1 86 ? -10.596 25.805 14.075 1.00 73.69 86 ASP A CA 1
ATOM 689 C C . ASP A 1 86 ? -11.873 25.662 13.235 1.00 73.69 86 ASP A C 1
ATOM 691 O O . ASP A 1 86 ? -12.294 26.619 12.594 1.00 73.69 86 ASP A O 1
ATOM 695 N N . TYR A 1 87 ? -12.519 24.491 13.259 1.00 62.59 87 TYR A N 1
ATOM 696 C CA . TYR A 1 87 ? -13.783 24.252 12.553 1.00 62.59 87 TYR A CA 1
ATOM 697 C C . TYR A 1 87 ? -14.979 24.987 13.189 1.00 62.59 87 TYR A C 1
ATOM 699 O O . TYR A 1 87 ? -16.002 25.192 12.542 1.00 62.59 87 TYR A O 1
ATOM 707 N N . THR A 1 88 ? -14.868 25.366 14.464 1.00 62.03 88 THR A N 1
ATOM 708 C CA . THR A 1 88 ? -15.927 26.037 15.240 1.00 62.03 88 THR A CA 1
ATOM 709 C C . THR A 1 88 ? -15.868 27.571 15.220 1.00 62.03 88 THR A C 1
ATOM 711 O O . THR A 1 88 ? -16.684 28.204 15.891 1.00 62.03 88 THR A O 1
ATOM 714 N N . LYS A 1 89 ? -14.929 28.172 14.478 1.00 53.59 89 LYS A N 1
ATOM 715 C CA . LYS A 1 89 ? -14.877 29.621 14.213 1.00 53.59 89 LYS A CA 1
ATOM 716 C C . LYS A 1 89 ? -15.533 29.966 12.882 1.00 53.59 89 LYS A C 1
ATOM 718 O O . LYS A 1 89 ? -16.151 31.051 12.832 1.00 53.59 89 LYS A O 1
#

pLDDT: mean 90.32, std 10.68, range [47.66, 98.12]

Foldseek 3Di:
DDDDDDDDDPDDDPVNVVVVVVVVVLLVVLLVVLLVVVVVVDDLVVSLVVSCVVSVHDSVSSNVSNVSSVVVVVVVVVVCVVCVVVVVD